Protein AF-A0A7G7VN01-F1 (afdb_monomer_lite)

pLDDT: mean 87.34, std 19.41, range [35.03, 98.75]

Organism: NCBI:txid2754044

Secondary structure (DSSP, 8-state):
---------PPP---S---HHHHHHHHHHHHHHHHHHHHHHHHHHHHHHHHHHHHHT-SSHHHHHHHIIIIIS---HHHHHHHTTS-HHHHHHHHHHHHHH-----

InterPro domains:
  IPR000943 RNA polymerase sigma-70 [PS00716] (76-102)
  IPR010861 Protein of unknown function DUF1492 [PF07374] (21-97)
  IPR013324 RNA polymerase sigma factor, region 3/4-like [SSF88659] (62-100)

Structure (mmCIF, N/CA/C/O backbone):
data_AF-A0A7G7VN01-F1
#
_entry.id   AF-A0A7G7VN01-F1
#
loop_
_atom_site.group_PDB
_atom_site.id
_atom_site.type_symbol
_atom_site.label_atom_id
_atom_site.label_alt_id
_atom_site.label_comp_id
_atom_site.label_asym_id
_atom_site.label_entity_id
_atom_site.label_seq_id
_atom_site.pdbx_PDB_ins_code
_atom_site.Cartn_x
_atom_site.Cartn_y
_atom_site.Cartn_z
_atom_site.occupancy
_atom_site.B_iso_or_equiv
_atom_site.auth_seq_id
_atom_site.auth_comp_id
_atom_site.auth_asym_id
_atom_site.auth_atom_id
_atom_site.pdbx_PDB_model_num
ATOM 1 N N . MET A 1 1 ? -13.166 40.332 22.646 1.00 35.44 1 MET A N 1
ATOM 2 C CA . MET A 1 1 ? -12.095 40.316 23.665 1.00 35.44 1 MET A CA 1
ATOM 3 C C . MET A 1 1 ? -12.351 39.161 24.614 1.00 35.44 1 MET A C 1
ATOM 5 O O . MET A 1 1 ? -13.506 38.879 24.894 1.00 35.44 1 MET A O 1
ATOM 9 N N . ALA A 1 2 ? -11.295 38.447 24.999 1.00 52.56 2 ALA A N 1
ATOM 10 C CA . ALA A 1 2 ? -11.352 37.224 25.793 1.00 52.56 2 ALA A CA 1
ATOM 11 C C . ALA A 1 2 ? -11.865 37.459 27.223 1.00 52.56 2 ALA A C 1
ATOM 13 O O . ALA A 1 2 ? -11.603 38.503 27.817 1.00 52.56 2 ALA A O 1
ATOM 14 N N . THR A 1 3 ? -12.481 36.440 27.823 1.00 41.66 3 THR A N 1
ATOM 15 C CA . THR A 1 3 ? -12.575 36.333 29.283 1.00 41.66 3 THR A CA 1
ATOM 16 C C . THR A 1 3 ? -12.272 34.893 29.686 1.00 41.66 3 THR A C 1
ATOM 18 O O . THR A 1 3 ? -13.047 33.977 29.433 1.00 41.66 3 THR A O 1
ATOM 21 N N . LYS A 1 4 ? -11.075 34.703 30.250 1.00 49.03 4 LYS A N 1
ATOM 22 C CA . LYS A 1 4 ? -10.634 33.486 30.940 1.00 49.03 4 LYS A CA 1
ATOM 23 C C . LYS A 1 4 ? -11.380 33.380 32.270 1.00 49.03 4 LYS A C 1
ATOM 25 O O . LYS A 1 4 ? -11.582 34.401 32.923 1.00 49.03 4 LYS A O 1
ATOM 30 N N . THR A 1 5 ? -11.647 32.175 32.759 1.00 35.03 5 THR A N 1
ATOM 31 C CA . THR A 1 5 ? -11.748 31.962 34.211 1.00 35.03 5 THR A CA 1
ATOM 32 C C . THR A 1 5 ? -11.158 30.606 34.567 1.00 35.03 5 THR A C 1
ATOM 34 O O . THR A 1 5 ? -11.738 29.558 34.313 1.00 35.03 5 THR A O 1
ATOM 37 N N . THR A 1 6 ? -9.952 30.665 35.123 1.00 55.78 6 THR A N 1
ATOM 38 C CA . THR A 1 6 ? -9.287 29.600 35.867 1.00 55.78 6 THR A CA 1
ATOM 39 C C . THR A 1 6 ? -10.100 29.315 37.127 1.00 55.78 6 THR A C 1
ATOM 41 O O . THR A 1 6 ? -10.302 30.230 37.922 1.00 55.78 6 THR A O 1
ATOM 44 N N . THR A 1 7 ? -10.538 28.077 37.347 1.00 47.75 7 THR A N 1
ATOM 45 C CA . THR A 1 7 ? -11.028 27.652 38.666 1.00 47.75 7 THR A CA 1
ATOM 46 C C . THR A 1 7 ? -10.067 26.647 39.269 1.00 47.75 7 THR A C 1
ATOM 48 O O . THR A 1 7 ? -9.694 25.648 38.659 1.00 47.75 7 THR A O 1
ATOM 51 N N . VAL A 1 8 ? -9.634 27.026 40.461 1.00 42.44 8 VAL A N 1
ATOM 52 C CA . VAL A 1 8 ? -8.547 26.495 41.264 1.00 42.44 8 VAL A CA 1
ATOM 53 C C . VAL A 1 8 ? -8.903 25.102 41.781 1.00 42.44 8 VAL A C 1
ATOM 55 O O . VAL A 1 8 ? -10.037 24.848 42.182 1.00 42.44 8 VAL A O 1
ATOM 58 N N . LEU A 1 9 ? -7.908 24.216 41.764 1.00 46.50 9 LEU A N 1
ATOM 59 C CA . LEU A 1 9 ? -7.875 22.928 42.450 1.00 46.50 9 LEU A CA 1
ATOM 60 C C . LEU A 1 9 ? -8.210 23.142 43.940 1.00 46.50 9 LEU A C 1
ATOM 62 O O . LEU A 1 9 ? -7.375 23.640 44.690 1.00 46.50 9 LEU A O 1
ATOM 66 N N . SER A 1 10 ? -9.446 22.842 44.346 1.00 44.59 10 SER A N 1
ATOM 67 C CA . SER A 1 10 ? -9.887 22.965 45.740 1.00 44.59 10 SER A CA 1
ATOM 68 C C . SER A 1 10 ? -9.590 21.673 46.496 1.00 44.59 10 SER A C 1
ATOM 70 O O . SER A 1 10 ? -10.121 20.613 46.164 1.00 44.59 10 SER A O 1
ATOM 72 N N . ASP A 1 11 ? -8.750 21.807 47.516 1.00 49.69 11 ASP A N 1
ATOM 73 C CA . ASP A 1 11 ? -8.461 20.828 48.564 1.00 49.69 11 ASP A CA 1
ATOM 74 C C . ASP A 1 11 ? -9.737 20.567 49.411 1.00 49.69 11 ASP A C 1
ATOM 76 O O . ASP A 1 11 ? -10.503 21.494 49.683 1.00 49.69 11 ASP A O 1
ATOM 80 N N . MET A 1 12 ? -10.018 19.297 49.730 1.00 53.69 12 MET A N 1
ATOM 81 C CA . MET A 1 12 ? -11.263 18.731 50.326 1.00 53.69 12 MET A CA 1
ATOM 82 C C . MET A 1 12 ? -11.534 19.184 51.795 1.00 53.69 12 MET A C 1
ATOM 84 O O . MET A 1 12 ? -10.590 19.709 52.379 1.00 53.69 12 MET A O 1
ATOM 88 N N . PRO A 1 13 ? -12.717 18.971 52.470 1.00 58.22 13 PRO A N 1
ATOM 89 C CA . PRO A 1 13 ? -13.686 17.855 52.336 1.00 58.22 13 PRO A CA 1
ATOM 90 C C . PRO A 1 13 ? -15.205 18.176 52.508 1.00 58.22 13 PRO A C 1
ATOM 92 O O . PRO A 1 13 ? -15.623 18.929 53.382 1.00 58.22 13 PRO A O 1
ATOM 95 N N . GLY A 1 14 ? -16.080 17.513 51.738 1.00 38.50 14 GLY A N 1
ATOM 96 C CA . GLY A 1 14 ? -17.540 17.602 51.925 1.00 38.50 14 GLY A CA 1
ATOM 97 C C . GLY A 1 14 ? -18.336 16.747 50.932 1.00 38.50 14 GLY A C 1
ATOM 98 O O . GLY A 1 14 ? -18.201 16.900 49.724 1.00 38.50 14 GLY A O 1
ATOM 99 N N . SER A 1 15 ? -19.124 15.807 51.452 1.00 55.19 15 SER A N 1
ATOM 100 C CA . SER A 1 15 ? -19.855 14.755 50.727 1.00 55.19 15 SER A CA 1
ATOM 101 C C . SER A 1 15 ? -21.154 15.235 50.046 1.00 55.19 15 SER A C 1
ATOM 103 O O . SER A 1 15 ? -21.747 16.223 50.463 1.00 55.19 15 SER A O 1
ATOM 105 N N . ALA A 1 16 ? -21.613 14.421 49.079 1.00 48.81 16 ALA A N 1
ATOM 106 C CA . ALA A 1 16 ? -22.952 14.338 48.471 1.00 48.81 16 ALA A CA 1
ATOM 107 C C . ALA A 1 16 ? -23.289 15.301 47.316 1.00 48.81 16 ALA A 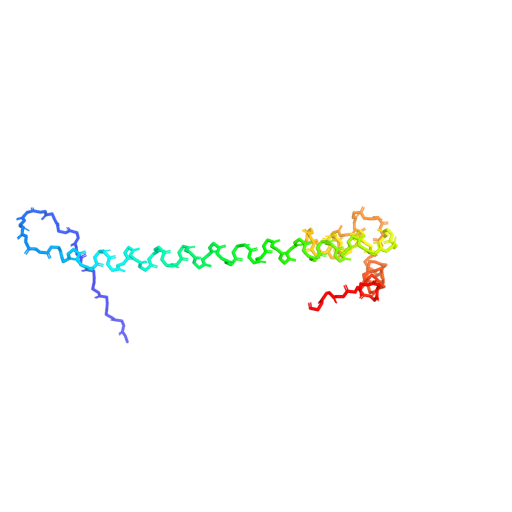C 1
ATOM 109 O O . ALA A 1 16 ? -24.083 16.218 47.454 1.00 48.81 16 ALA A O 1
ATOM 110 N N . THR A 1 17 ? -22.721 15.038 46.137 1.00 49.56 17 THR A N 1
ATOM 111 C CA . THR A 1 17 ? -23.424 14.387 45.004 1.00 49.56 17 THR A CA 1
ATOM 112 C C . THR A 1 17 ? -22.525 14.490 43.768 1.00 49.56 17 THR A C 1
ATOM 114 O O . THR A 1 17 ? -22.737 15.320 42.884 1.00 49.56 17 THR A O 1
ATOM 117 N N . LYS A 1 18 ? -21.486 13.646 43.674 1.00 55.72 18 LYS A N 1
ATOM 118 C CA . LYS A 1 18 ? -20.917 13.331 42.355 1.00 55.72 18 LYS A CA 1
ATOM 119 C C . LYS A 1 18 ? -22.027 12.602 41.624 1.00 55.72 18 LYS A C 1
ATOM 121 O O . LYS A 1 18 ? -22.289 11.467 41.984 1.00 55.72 18 LYS A O 1
ATOM 126 N N . ASN A 1 19 ? -22.729 13.278 40.718 1.00 57.38 19 ASN A N 1
ATOM 127 C CA . ASN A 1 19 ? -23.863 12.715 39.996 1.00 57.38 19 ASN A CA 1
ATOM 128 C C . ASN A 1 19 ? -23.356 11.485 39.213 1.00 57.38 19 ASN A C 1
ATOM 130 O O . ASN A 1 19 ? -22.721 11.674 38.171 1.00 57.38 19 ASN A O 1
ATOM 134 N N . PRO A 1 20 ? -23.520 10.253 39.739 1.00 61.22 20 PRO A N 1
ATOM 135 C CA . PRO A 1 20 ? -22.822 9.076 39.221 1.00 61.22 20 PRO A CA 1
ATOM 136 C C . PRO A 1 20 ? -23.285 8.777 37.795 1.00 61.22 20 PRO A C 1
ATOM 138 O O . PRO A 1 20 ? -22.494 8.321 36.978 1.00 61.22 20 PRO A O 1
ATOM 141 N N . HIS A 1 21 ? -24.520 9.182 37.492 1.00 66.12 21 HIS A N 1
ATOM 142 C CA . HIS A 1 21 ? -25.130 9.173 36.174 1.00 66.12 21 HIS A CA 1
ATOM 143 C C . HIS A 1 21 ? -24.284 9.901 35.124 1.00 66.12 21 HIS A C 1
ATOM 145 O O . HIS A 1 21 ? -24.067 9.374 34.049 1.00 66.12 21 HIS A O 1
ATOM 151 N N . LYS A 1 22 ? -23.684 11.058 35.440 1.00 74.38 22 LYS A N 1
ATOM 152 C CA . LYS A 1 22 ? -22.853 11.774 34.455 1.00 74.38 22 LYS A CA 1
ATOM 153 C C . LYS A 1 22 ? -21.558 11.035 34.129 1.00 74.38 22 LYS A C 1
ATOM 155 O O . LYS A 1 22 ? -21.107 11.085 32.992 1.00 74.38 22 LYS A O 1
ATOM 160 N N . LEU A 1 23 ? -20.945 10.389 35.123 1.00 85.88 23 LEU A N 1
ATOM 161 C CA . LEU A 1 23 ? -19.748 9.584 34.886 1.00 85.88 23 LEU A CA 1
ATOM 162 C C . LEU A 1 23 ? -20.112 8.313 34.115 1.00 85.88 23 LEU A C 1
ATOM 164 O O . LEU A 1 23 ? -19.414 7.984 33.164 1.00 85.88 23 LEU A O 1
ATOM 168 N N . SER A 1 24 ? -21.215 7.645 34.470 1.00 83.50 24 SER A N 1
ATOM 169 C CA . SER A 1 24 ? -21.686 6.474 33.728 1.00 83.50 24 SER A CA 1
ATOM 170 C C . SER A 1 24 ? -22.056 6.815 32.286 1.00 83.50 24 SER A C 1
ATOM 172 O O . SER A 1 24 ? -21.667 6.079 31.394 1.00 83.50 24 SER A O 1
ATOM 174 N N . ASP A 1 25 ? -22.716 7.948 32.033 1.00 86.12 25 ASP A N 1
ATOM 175 C CA . ASP A 1 25 ? -23.094 8.377 30.680 1.00 86.12 25 ASP A CA 1
ATOM 176 C C . ASP A 1 25 ? -21.864 8.653 29.805 1.00 86.12 25 ASP A C 1
ATOM 178 O O . ASP A 1 25 ? -21.858 8.361 28.612 1.00 86.12 25 ASP A O 1
ATOM 182 N N . VAL A 1 26 ? -20.806 9.226 30.390 1.00 90.69 26 VAL A N 1
ATOM 183 C CA . VAL A 1 26 ? -19.531 9.432 29.687 1.00 90.69 26 VAL A CA 1
ATOM 184 C C . VAL A 1 26 ? -18.849 8.096 29.410 1.00 90.69 26 VAL A C 1
ATOM 186 O O . V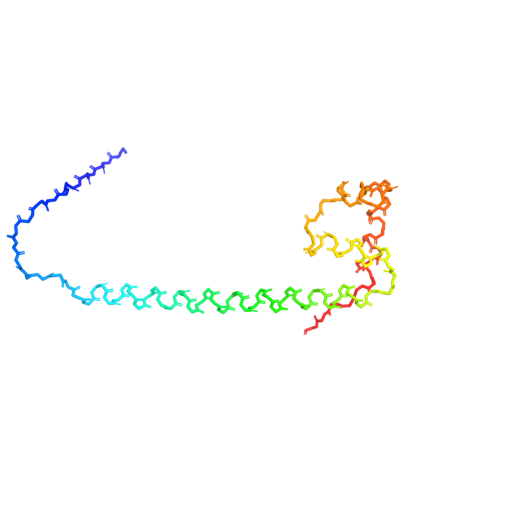AL A 1 26 ? -18.367 7.895 28.303 1.00 90.69 26 VAL A O 1
ATOM 189 N N . VAL A 1 27 ? -18.836 7.179 30.380 1.00 91.69 27 VAL A N 1
ATOM 190 C CA . VAL A 1 27 ? -18.264 5.836 30.197 1.00 91.69 27 VAL A CA 1
ATOM 191 C C . VAL A 1 27 ? -19.000 5.068 29.098 1.00 91.69 27 VAL A C 1
ATOM 193 O O . VAL A 1 27 ? -18.342 4.484 28.248 1.00 91.69 27 VAL A O 1
ATOM 196 N N . VAL A 1 28 ? -20.334 5.122 29.051 1.00 93.31 28 VAL A N 1
ATOM 197 C CA . VAL A 1 28 ? -21.127 4.483 27.984 1.00 93.31 28 VAL A CA 1
ATOM 198 C C . VAL A 1 28 ? -20.738 5.030 26.610 1.00 93.31 28 VAL A C 1
ATOM 200 O O . VAL A 1 28 ? -20.452 4.250 25.711 1.00 93.31 28 VAL A O 1
ATOM 203 N N . LYS A 1 29 ? -20.627 6.356 26.462 1.00 93.75 29 LYS A N 1
ATOM 204 C CA . LYS A 1 29 ? -2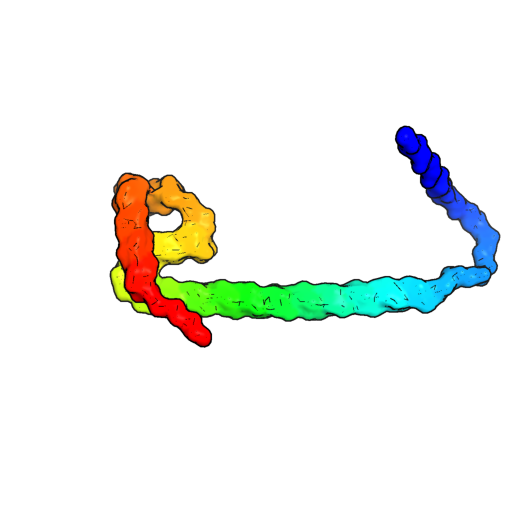0.187 6.969 25.197 1.00 93.75 29 LYS A CA 1
ATOM 205 C C . LYS A 1 29 ? -18.778 6.555 24.790 1.00 93.75 29 LYS A C 1
ATOM 207 O O . LYS A 1 29 ? -18.522 6.405 23.604 1.00 93.75 29 LYS A O 1
ATOM 212 N N . LEU A 1 30 ? -17.863 6.406 25.749 1.00 94.69 30 LEU A N 1
ATOM 213 C CA . LEU A 1 30 ? -16.506 5.944 25.457 1.00 94.69 30 LEU A CA 1
ATOM 214 C C . LEU A 1 30 ? -16.519 4.514 24.915 1.00 94.69 30 LEU A C 1
ATOM 216 O O . LEU A 1 30 ? -15.867 4.262 23.912 1.00 94.69 30 LEU A O 1
ATOM 220 N N . VAL A 1 31 ? -17.310 3.620 25.515 1.00 96.00 31 VAL A N 1
ATOM 221 C CA . VAL A 1 31 ? -17.458 2.237 25.032 1.00 96.00 31 VAL A CA 1
ATOM 222 C C . VAL A 1 31 ? -18.063 2.206 23.624 1.00 96.00 31 VAL A C 1
ATOM 224 O O . VAL A 1 31 ? -17.542 1.522 22.751 1.00 96.00 31 VAL A O 1
ATOM 227 N N . GLU A 1 32 ? -19.106 2.997 23.358 1.00 96.06 32 GLU A N 1
ATOM 228 C CA . GLU A 1 32 ? -19.695 3.108 22.012 1.00 96.06 32 GLU A CA 1
ATOM 229 C C . GLU A 1 32 ? -18.677 3.612 20.970 1.00 96.06 32 GLU A C 1
ATOM 231 O O . GLU A 1 32 ? -18.653 3.132 19.835 1.00 96.06 32 GLU A O 1
ATOM 236 N N . GLN A 1 33 ? -17.824 4.572 21.352 1.00 97.31 33 GLN A N 1
ATOM 237 C CA . GLN A 1 33 ? -16.753 5.085 20.493 1.00 97.31 33 GLN A CA 1
ATOM 238 C C . GLN A 1 33 ? -15.650 4.050 20.257 1.00 97.31 33 GLN A C 1
ATOM 240 O O . GLN A 1 33 ? -15.151 3.955 19.138 1.00 97.31 33 GLN A O 1
ATOM 245 N N . GLU A 1 34 ? -15.273 3.276 21.275 1.00 97.50 34 GLU A N 1
ATOM 246 C CA . GLU A 1 34 ? -14.322 2.168 21.133 1.00 97.50 34 GLU A CA 1
ATOM 247 C C . GLU A 1 34 ? -14.855 1.123 20.143 1.00 97.50 34 GLU A C 1
ATOM 249 O O . GLU A 1 34 ? -14.161 0.781 19.189 1.00 97.50 34 GLU A O 1
ATOM 254 N N . GLU A 1 35 ? -16.122 0.718 20.271 1.00 97.75 35 GLU A N 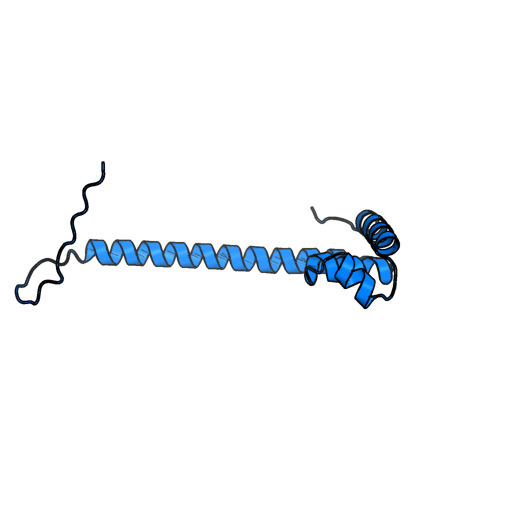1
ATOM 255 C CA . GLU A 1 35 ? -16.759 -0.213 19.330 1.00 97.75 35 GLU A CA 1
ATOM 256 C C . GLU A 1 35 ? -16.828 0.340 17.895 1.00 97.75 35 GLU A C 1
ATOM 258 O O . GLU A 1 35 ? -16.794 -0.417 16.923 1.00 97.75 35 GLU A O 1
ATOM 263 N N . GLU A 1 36 ? -16.975 1.657 17.727 1.00 97.94 36 GLU A N 1
ATOM 264 C CA . GLU A 1 36 ? -16.922 2.303 16.412 1.00 97.94 36 GLU A CA 1
ATOM 265 C C . GLU A 1 36 ? -15.519 2.282 15.811 1.00 97.94 36 GLU A C 1
ATOM 267 O O . GLU A 1 36 ? -15.371 1.962 14.628 1.00 97.94 36 GLU A O 1
ATOM 272 N N . ILE A 1 37 ? -14.503 2.571 16.623 1.00 97.88 37 ILE A N 1
ATOM 273 C CA . ILE A 1 37 ? -13.100 2.508 16.216 1.00 97.88 37 ILE A CA 1
ATOM 274 C C . ILE A 1 37 ? -12.737 1.082 15.799 1.00 97.88 37 ILE A C 1
ATOM 276 O O . ILE A 1 37 ? -12.155 0.906 14.731 1.00 97.88 37 ILE A O 1
ATOM 280 N N . ASP A 1 38 ? -13.123 0.075 16.581 1.00 98.19 38 ASP A N 1
ATOM 281 C CA . ASP A 1 38 ? -12.831 -1.328 16.278 1.00 98.19 38 ASP A CA 1
ATOM 282 C C . ASP A 1 38 ? -13.457 -1.756 14.946 1.00 98.19 38 ASP A C 1
ATOM 284 O O . ASP A 1 38 ? -12.780 -2.319 14.083 1.00 98.19 38 ASP A O 1
ATOM 288 N N . ARG A 1 39 ? -14.724 -1.389 14.710 1.00 98.44 39 ARG A N 1
ATOM 289 C CA . ARG A 1 39 ? -15.400 -1.650 13.428 1.00 98.44 39 ARG A CA 1
ATOM 290 C C . ARG A 1 39 ? -14.691 -0.993 12.245 1.00 98.44 39 ARG A C 1
ATOM 292 O O . ARG A 1 39 ? -14.639 -1.577 11.161 1.00 98.44 39 ARG A O 1
ATOM 299 N N . GLU A 1 40 ? -14.167 0.216 12.422 1.00 98.44 40 GLU A N 1
ATOM 300 C CA . GLU A 1 40 ? -13.435 0.901 11.357 1.00 98.44 40 GLU A CA 1
ATOM 301 C C . GLU A 1 40 ? -12.047 0.290 11.134 1.00 98.44 40 GLU A C 1
ATOM 303 O O . GLU A 1 40 ? -11.625 0.138 9.988 1.00 98.44 40 GLU A O 1
ATOM 308 N N . ILE A 1 41 ? -11.360 -0.142 12.195 1.00 98.44 41 ILE A N 1
ATOM 309 C CA . ILE A 1 41 ? -10.106 -0.896 12.080 1.00 98.44 41 ILE A CA 1
ATOM 310 C C . ILE A 1 41 ? -10.340 -2.170 11.266 1.00 98.44 41 ILE A C 1
ATOM 312 O O . ILE A 1 41 ? -9.622 -2.403 10.291 1.00 98.44 41 ILE A O 1
ATOM 316 N N . ASP A 1 42 ? -11.365 -2.952 11.603 1.00 98.44 42 ASP A N 1
ATOM 317 C CA . ASP A 1 42 ? -11.699 -4.185 10.886 1.00 98.44 42 ASP A CA 1
ATOM 318 C C . ASP A 1 42 ? -11.979 -3.922 9.402 1.00 98.44 42 ASP A C 1
ATOM 320 O O . ASP A 1 42 ? -11.496 -4.647 8.520 1.00 98.44 42 ASP A O 1
ATOM 324 N N . ARG A 1 43 ? -12.706 -2.840 9.100 1.00 98.25 43 ARG A N 1
ATOM 325 C CA . ARG A 1 43 ? -12.977 -2.407 7.727 1.00 98.25 43 ARG A CA 1
ATOM 326 C C . ARG A 1 43 ? -11.696 -2.052 6.978 1.00 98.25 43 ARG A C 1
ATOM 328 O O . ARG A 1 43 ? -11.509 -2.502 5.849 1.00 98.25 43 ARG A O 1
ATOM 335 N N . LEU A 1 44 ? -10.818 -1.257 7.586 1.00 97.81 44 LEU A N 1
ATOM 336 C CA . LEU A 1 44 ? -9.568 -0.814 6.969 1.00 97.81 44 LEU A CA 1
ATOM 337 C C . LEU A 1 44 ? -8.599 -1.977 6.751 1.00 97.81 44 LEU A C 1
ATOM 339 O O . LEU A 1 44 ? -7.953 -2.049 5.705 1.00 97.81 44 LEU A O 1
ATOM 343 N N . VAL A 1 45 ? -8.515 -2.910 7.701 1.00 98.19 45 VAL A N 1
ATOM 344 C CA . VAL A 1 45 ? -7.712 -4.132 7.567 1.00 98.19 45 VAL A CA 1
ATOM 345 C C . VAL A 1 45 ? -8.239 -4.993 6.420 1.00 98.19 45 VAL A C 1
ATOM 347 O O . VAL A 1 45 ? -7.449 -5.439 5.584 1.00 98.19 45 VAL A O 1
ATOM 350 N N . SER A 1 46 ? -9.559 -5.169 6.336 1.00 97.94 46 SER A N 1
ATOM 351 C CA . SER A 1 46 ? -10.206 -5.926 5.258 1.00 97.94 46 SER A CA 1
ATOM 352 C C . SER A 1 46 ? -9.960 -5.283 3.893 1.00 97.94 46 SER A C 1
ATOM 354 O O . SER A 1 46 ? -9.498 -5.952 2.970 1.00 97.94 46 SER A O 1
ATOM 356 N N . LEU A 1 47 ? -10.160 -3.966 3.785 1.00 97.25 47 LEU A N 1
ATOM 357 C CA . LEU A 1 47 ? -9.909 -3.212 2.558 1.00 97.25 47 LEU A CA 1
ATOM 358 C C . LEU A 1 47 ? -8.435 -3.287 2.141 1.00 97.25 47 LEU A C 1
ATOM 360 O O . LEU A 1 47 ? -8.121 -3.469 0.967 1.00 97.25 47 LEU A O 1
ATOM 364 N N . ARG A 1 48 ? -7.503 -3.191 3.095 1.00 96.88 48 ARG A N 1
ATOM 365 C CA . ARG A 1 48 ? -6.072 -3.332 2.806 1.00 96.88 48 ARG A CA 1
ATOM 366 C C . ARG A 1 48 ? -5.744 -4.722 2.256 1.00 96.88 48 ARG A C 1
ATOM 368 O O . ARG A 1 48 ? -4.938 -4.825 1.333 1.00 96.88 48 ARG A O 1
ATOM 375 N N . ALA A 1 49 ? -6.342 -5.775 2.812 1.00 97.38 49 ALA A N 1
ATOM 376 C CA . ALA A 1 49 ? -6.156 -7.141 2.328 1.00 97.38 49 ALA A CA 1
ATOM 377 C C . ALA A 1 49 ? -6.727 -7.331 0.914 1.00 97.38 49 ALA A C 1
ATOM 379 O O . ALA A 1 49 ? -6.084 -7.961 0.076 1.00 97.38 49 ALA A O 1
ATOM 380 N N . GLU A 1 50 ? -7.885 -6.738 0.629 1.00 97.94 50 GLU A N 1
ATOM 381 C CA . GLU A 1 50 ? -8.499 -6.752 -0.700 1.00 97.94 50 GLU A CA 1
ATOM 382 C C . GLU A 1 50 ? -7.613 -6.057 -1.742 1.00 97.94 50 GLU A C 1
ATOM 384 O O . GLU A 1 50 ? -7.281 -6.658 -2.764 1.00 97.94 50 GLU A O 1
ATOM 389 N N . ILE A 1 51 ? -7.139 -4.837 -1.453 1.00 97.62 51 ILE A N 1
ATOM 390 C CA . ILE A 1 51 ? -6.218 -4.106 -2.337 1.00 97.62 51 ILE A CA 1
ATOM 391 C C . ILE A 1 51 ? -4.952 -4.931 -2.589 1.00 97.62 51 ILE A C 1
ATOM 393 O O . ILE A 1 51 ? -4.482 -5.013 -3.725 1.00 97.62 51 ILE A O 1
ATOM 397 N N . TYR A 1 52 ? -4.400 -5.564 -1.550 1.00 97.94 52 TYR A N 1
ATOM 398 C CA . TYR A 1 52 ? -3.243 -6.440 -1.711 1.00 97.94 52 TYR A CA 1
ATOM 399 C C . TYR A 1 52 ? -3.549 -7.608 -2.655 1.00 97.94 52 TYR A C 1
ATOM 401 O O . TYR A 1 52 ? -2.760 -7.874 -3.558 1.00 97.94 52 TYR A O 1
ATOM 409 N N . GLY A 1 53 ? -4.708 -8.257 -2.508 1.00 97.94 53 GLY A N 1
ATOM 410 C CA . GLY A 1 53 ? -5.155 -9.327 -3.402 1.00 97.94 53 GLY A CA 1
ATOM 411 C C . GLY A 1 53 ? -5.249 -8.886 -4.866 1.00 97.94 53 GLY A C 1
ATOM 412 O O . GLY A 1 53 ? -4.743 -9.583 -5.745 1.00 97.94 53 GLY A O 1
ATOM 413 N N . VAL A 1 54 ? -5.811 -7.701 -5.124 1.00 98.38 54 VAL A N 1
ATOM 414 C CA . VAL A 1 54 ? -5.890 -7.108 -6.472 1.00 98.38 54 VAL A CA 1
ATOM 415 C C . VAL A 1 54 ? -4.500 -6.882 -7.064 1.00 98.38 54 VAL A C 1
ATOM 417 O O . VAL A 1 54 ? -4.252 -7.243 -8.211 1.00 98.38 54 VAL A O 1
ATOM 420 N N . ILE A 1 55 ? -3.573 -6.323 -6.279 1.00 98.38 55 ILE A N 1
ATOM 421 C CA . ILE A 1 55 ? -2.189 -6.101 -6.718 1.00 98.38 55 ILE A CA 1
ATOM 422 C C . ILE A 1 55 ? -1.494 -7.435 -7.013 1.00 98.38 55 ILE A C 1
ATOM 424 O O . ILE A 1 55 ? -0.795 -7.551 -8.018 1.00 98.38 55 ILE A O 1
ATOM 428 N N . GLN A 1 56 ? -1.694 -8.460 -6.178 1.00 97.94 56 GLN A N 1
ATOM 429 C CA . GLN A 1 56 ? -1.065 -9.768 -6.377 1.00 97.94 56 GLN A CA 1
ATOM 430 C C . GLN A 1 56 ? -1.527 -10.478 -7.656 1.00 97.94 56 GLN A C 1
ATOM 432 O O . GLN A 1 56 ? -0.744 -11.238 -8.232 1.00 97.94 56 GLN A O 1
ATOM 437 N N . ALA A 1 57 ? -2.749 -10.199 -8.119 1.00 97.81 57 ALA A N 1
ATOM 438 C CA . ALA A 1 57 ? -3.310 -10.752 -9.349 1.00 97.81 57 ALA A CA 1
ATOM 439 C C . ALA A 1 57 ? -2.709 -10.164 -10.642 1.00 97.81 57 ALA A C 1
ATOM 441 O O . ALA A 1 57 ? -2.935 -10.723 -11.713 1.00 97.81 57 ALA A O 1
ATOM 442 N N . VAL A 1 58 ? -1.937 -9.072 -10.568 1.00 98.31 58 VAL A N 1
ATOM 443 C CA . VAL A 1 58 ? -1.221 -8.520 -11.729 1.00 98.31 58 VAL A CA 1
ATOM 444 C C . VAL A 1 58 ? -0.118 -9.489 -12.170 1.00 98.31 58 VAL A C 1
ATOM 446 O O . VAL A 1 58 ? 0.724 -9.896 -11.364 1.00 98.31 58 VAL A O 1
ATOM 449 N N . GLU A 1 59 ? -0.133 -9.864 -13.453 1.00 97.88 59 GLU A N 1
ATOM 450 C CA . GLU A 1 59 ? 0.770 -10.876 -14.020 1.00 97.88 59 GLU A CA 1
ATOM 451 C C . GLU A 1 59 ? 2.217 -10.380 -14.156 1.00 97.88 59 GLU A C 1
ATOM 453 O O . GLU A 1 59 ? 3.154 -11.102 -13.804 1.00 97.88 59 GLU A O 1
ATOM 458 N N . ASP A 1 60 ? 2.410 -9.153 -14.653 1.00 98.50 60 ASP A N 1
ATOM 459 C CA . ASP A 1 60 ? 3.740 -8.574 -14.834 1.00 98.50 60 ASP A CA 1
ATOM 460 C C . ASP A 1 60 ? 4.376 -8.244 -13.475 1.00 98.50 60 ASP A C 1
ATOM 462 O O . ASP A 1 60 ? 3.810 -7.541 -12.631 1.00 98.50 60 ASP A O 1
ATOM 466 N N . MET A 1 61 ? 5.576 -8.784 -13.252 1.00 98.38 61 MET A N 1
ATOM 467 C CA . MET A 1 61 ? 6.256 -8.683 -11.963 1.00 98.38 61 MET A CA 1
ATOM 468 C C . MET A 1 61 ? 6.678 -7.255 -11.622 1.00 98.38 61 MET A C 1
ATOM 470 O O . MET A 1 61 ? 6.602 -6.883 -10.449 1.00 98.38 61 MET A O 1
ATOM 474 N N . ASP A 1 62 ? 7.108 -6.467 -12.609 1.00 98.25 62 ASP A N 1
ATOM 475 C CA . ASP A 1 62 ? 7.554 -5.091 -12.386 1.00 98.25 62 ASP A CA 1
ATOM 476 C C . ASP A 1 62 ? 6.353 -4.188 -12.097 1.00 98.25 62 ASP A C 1
ATOM 478 O O . ASP A 1 62 ? 6.402 -3.362 -11.184 1.00 98.25 62 ASP A O 1
ATOM 482 N N . GLU A 1 63 ? 5.249 -4.377 -12.825 1.00 98.69 63 GLU A N 1
ATOM 483 C CA . GLU A 1 63 ? 3.978 -3.690 -12.582 1.00 98.69 63 GLU A CA 1
ATOM 484 C C . GLU A 1 63 ? 3.459 -3.977 -11.175 1.00 98.69 63 GLU A C 1
ATOM 486 O O . GLU A 1 63 ? 3.214 -3.042 -10.406 1.00 98.69 63 GLU A O 1
ATOM 491 N N . ARG A 1 64 ? 3.381 -5.256 -10.792 1.00 98.75 64 ARG A N 1
ATOM 492 C CA . ARG A 1 64 ? 2.977 -5.663 -9.442 1.00 98.75 64 ARG A CA 1
ATOM 493 C C . ARG A 1 64 ? 3.882 -5.063 -8.369 1.00 98.75 64 ARG A C 1
ATOM 495 O O . ARG A 1 64 ? 3.380 -4.505 -7.396 1.00 98.75 64 ARG A O 1
ATOM 502 N N . LEU A 1 65 ? 5.202 -5.145 -8.543 1.00 98.56 65 LEU A N 1
ATOM 503 C CA . LEU A 1 65 ? 6.177 -4.631 -7.581 1.00 98.56 65 LEU A CA 1
ATOM 504 C C . LEU A 1 65 ? 6.039 -3.112 -7.395 1.00 98.56 65 LEU A C 1
ATOM 506 O O . LEU A 1 65 ? 6.034 -2.625 -6.262 1.00 98.56 65 LEU A O 1
ATOM 510 N N . VAL A 1 66 ? 5.879 -2.355 -8.486 1.00 98.75 66 VAL A N 1
ATOM 511 C CA . VAL A 1 66 ? 5.658 -0.902 -8.427 1.00 98.75 66 VAL A CA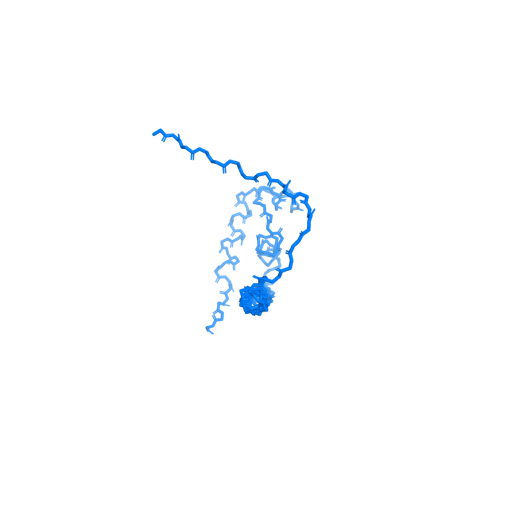 1
ATOM 512 C C . VAL A 1 66 ? 4.353 -0.566 -7.706 1.00 98.75 66 VAL A C 1
ATOM 514 O O . VAL A 1 66 ? 4.348 0.329 -6.857 1.00 98.75 66 VAL A O 1
ATOM 517 N N . LEU A 1 67 ? 3.260 -1.278 -7.997 1.00 98.69 67 LEU A N 1
ATOM 518 C CA . LEU A 1 67 ? 1.981 -1.078 -7.311 1.00 98.69 67 LEU A CA 1
ATOM 519 C C . LEU A 1 67 ? 2.076 -1.427 -5.820 1.00 98.69 67 LEU A C 1
ATOM 521 O O . LEU A 1 67 ? 1.597 -0.661 -4.984 1.00 98.69 67 LEU A O 1
ATOM 525 N N . GLU A 1 68 ? 2.740 -2.526 -5.464 1.00 98.56 68 GLU A N 1
ATOM 526 C CA . GLU A 1 68 ? 2.942 -2.932 -4.072 1.00 98.56 68 GLU A CA 1
ATOM 527 C C . GLU A 1 68 ? 3.734 -1.873 -3.298 1.00 98.56 68 GLU A C 1
ATOM 529 O O . GLU A 1 68 ? 3.284 -1.387 -2.260 1.00 98.56 68 GLU A O 1
ATOM 534 N N . MET A 1 69 ? 4.869 -1.417 -3.831 1.00 98.69 69 MET A N 1
ATOM 535 C CA . MET A 1 69 ? 5.649 -0.359 -3.187 1.00 98.69 69 MET A CA 1
ATOM 536 C C . MET A 1 69 ? 4.870 0.952 -3.072 1.00 98.69 69 MET A C 1
ATOM 538 O O . MET A 1 69 ? 4.996 1.648 -2.063 1.00 98.69 69 MET A O 1
ATOM 542 N N . ARG A 1 70 ? 4.055 1.294 -4.078 1.00 98.50 70 ARG A N 1
ATOM 543 C CA . ARG A 1 70 ? 3.299 2.547 -4.083 1.00 98.50 70 ARG A CA 1
ATOM 544 C C . ARG A 1 70 ? 2.123 2.535 -3.110 1.00 98.50 70 ARG A C 1
ATOM 546 O O . ARG A 1 70 ? 1.926 3.523 -2.407 1.00 98.50 70 ARG A O 1
ATOM 553 N N . TYR A 1 71 ? 1.342 1.459 -3.081 1.00 97.81 71 TYR A N 1
ATOM 554 C CA . TYR A 1 71 ? 0.075 1.413 -2.345 1.00 97.81 71 TYR A CA 1
ATOM 555 C C . TYR A 1 71 ? 0.171 0.667 -1.015 1.00 97.81 71 TYR A C 1
ATOM 557 O O . TYR A 1 71 ? -0.512 1.044 -0.070 1.00 97.81 71 TYR A O 1
ATOM 565 N N . MET A 1 72 ? 1.028 -0.352 -0.907 1.00 97.81 72 MET A N 1
ATOM 566 C CA . MET A 1 72 ? 1.227 -1.101 0.343 1.00 97.81 72 MET A CA 1
ATOM 567 C C . MET A 1 72 ? 2.414 -0.575 1.150 1.00 97.81 72 MET A C 1
ATOM 569 O O . MET A 1 72 ? 2.357 -0.572 2.379 1.00 97.81 72 MET A O 1
ATOM 573 N N . GLY A 1 73 ? 3.475 -0.142 0.460 1.00 97.12 73 GLY A N 1
ATOM 574 C CA . GLY A 1 73 ? 4.685 0.428 1.062 1.00 97.12 73 GLY A CA 1
ATOM 575 C C . GLY A 1 73 ? 4.662 1.950 1.234 1.00 97.12 73 GLY A C 1
ATOM 576 O O . GLY A 1 73 ? 5.525 2.490 1.919 1.00 97.12 73 GLY A O 1
ATOM 577 N N . TYR A 1 74 ? 3.685 2.642 0.632 1.00 97.69 74 TYR A N 1
ATOM 578 C CA . TYR A 1 74 ? 3.554 4.109 0.637 1.00 97.69 74 TYR A CA 1
ATOM 579 C C . TYR A 1 74 ? 4.802 4.859 0.144 1.00 97.69 74 TYR A C 1
ATOM 581 O O . TYR A 1 74 ? 5.051 6.001 0.532 1.00 97.69 74 TYR A O 1
ATOM 589 N N . HIS A 1 75 ? 5.589 4.232 -0.730 1.00 98.62 75 HIS A N 1
ATOM 590 C CA . HIS A 1 75 ? 6.800 4.834 -1.267 1.00 98.62 75 HIS A CA 1
ATOM 591 C C . HIS A 1 75 ? 6.487 5.890 -2.329 1.00 98.62 75 HIS A C 1
ATOM 593 O O . HIS A 1 75 ? 5.596 5.746 -3.174 1.00 98.62 75 HIS A O 1
ATOM 599 N N . THR A 1 76 ? 7.283 6.953 -2.324 1.00 98.62 76 THR A N 1
ATOM 600 C CA . THR A 1 76 ? 7.295 7.947 -3.398 1.00 98.62 76 THR A CA 1
ATOM 601 C C . THR A 1 76 ? 7.859 7.345 -4.686 1.00 98.62 76 THR A C 1
ATOM 603 O O . THR A 1 76 ? 8.631 6.385 -4.666 1.00 98.62 76 THR A O 1
ATOM 606 N N . VAL A 1 77 ? 7.530 7.942 -5.837 1.00 98.44 77 VAL A N 1
ATOM 607 C CA . VAL A 1 77 ? 8.085 7.509 -7.137 1.00 98.44 77 VAL A CA 1
ATOM 608 C C . VAL A 1 77 ? 9.613 7.535 -7.119 1.00 98.44 77 VAL A C 1
ATOM 610 O O . VAL A 1 77 ? 10.248 6.606 -7.605 1.00 98.44 77 VAL A O 1
ATOM 613 N N . THR A 1 78 ? 10.204 8.562 -6.509 1.00 98.56 78 THR A N 1
ATOM 614 C CA . THR A 1 78 ? 11.655 8.720 -6.388 1.00 98.56 78 THR A CA 1
ATOM 615 C C . THR A 1 78 ? 12.303 7.632 -5.524 1.00 98.56 78 THR A C 1
ATOM 617 O O . THR A 1 78 ? 13.424 7.213 -5.804 1.00 98.56 78 THR A O 1
ATOM 620 N N . GLU A 1 79 ? 11.652 7.173 -4.452 1.00 98.75 79 GLU A N 1
ATOM 621 C CA . GLU A 1 79 ? 12.150 6.048 -3.639 1.00 98.75 79 GLU A CA 1
ATOM 622 C C . GLU A 1 79 ? 12.066 4.726 -4.400 1.00 98.75 79 GLU A C 1
ATOM 624 O O . GLU A 1 79 ? 13.022 3.954 -4.393 1.00 98.75 79 GLU A O 1
ATOM 629 N N . ILE A 1 80 ? 10.959 4.504 -5.112 1.00 98.69 80 ILE A N 1
ATOM 630 C CA . ILE A 1 80 ? 10.760 3.325 -5.959 1.00 98.69 80 ILE A CA 1
ATOM 631 C C . ILE A 1 80 ? 11.813 3.273 -7.070 1.00 98.69 80 ILE A C 1
ATOM 633 O O . ILE A 1 80 ? 12.487 2.260 -7.238 1.00 98.69 80 ILE A O 1
ATOM 637 N N . ALA A 1 81 ? 11.999 4.383 -7.784 1.00 98.62 81 ALA A N 1
ATOM 638 C CA . ALA A 1 81 ? 12.986 4.524 -8.848 1.00 98.62 81 ALA A CA 1
ATOM 639 C C . ALA A 1 81 ? 14.401 4.203 -8.346 1.00 98.62 81 ALA A C 1
ATOM 641 O O . ALA A 1 81 ? 15.119 3.426 -8.971 1.00 98.62 81 ALA A O 1
ATOM 642 N N . ARG A 1 82 ? 14.766 4.725 -7.165 1.00 98.62 82 ARG A N 1
ATOM 643 C CA . ARG A 1 82 ? 16.041 4.409 -6.507 1.00 98.62 82 ARG A CA 1
ATOM 644 C C . ARG A 1 82 ? 16.173 2.926 -6.169 1.00 98.62 82 ARG A C 1
ATOM 646 O O . ARG A 1 82 ? 17.234 2.361 -6.391 1.00 98.62 82 ARG A O 1
ATOM 653 N N . ARG A 1 83 ? 15.118 2.296 -5.648 1.00 98.25 83 ARG A N 1
ATOM 654 C CA . ARG A 1 83 ? 15.132 0.880 -5.249 1.00 98.25 83 ARG A CA 1
ATOM 655 C C . ARG A 1 83 ? 15.192 -0.082 -6.438 1.00 98.25 83 ARG A C 1
ATOM 657 O O . ARG A 1 83 ? 15.769 -1.152 -6.306 1.00 98.25 83 ARG A O 1
ATOM 664 N N . MET A 1 84 ? 14.599 0.297 -7.567 1.00 97.88 84 MET A N 1
ATOM 665 C C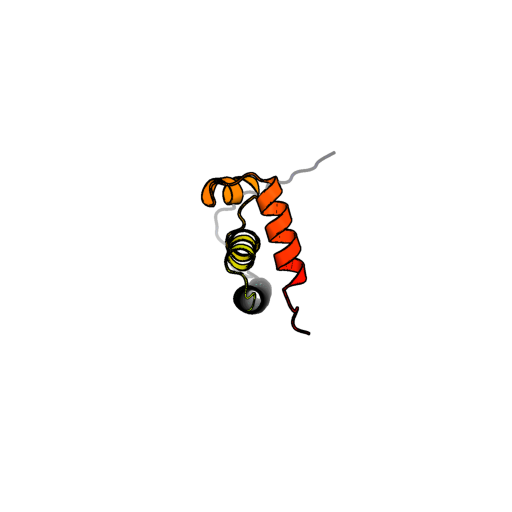A . MET A 1 84 ? 14.611 -0.479 -8.811 1.00 97.88 84 MET A CA 1
ATOM 666 C C . MET A 1 84 ? 15.771 -0.108 -9.747 1.00 97.88 84 MET A C 1
ATOM 668 O O . MET A 1 84 ? 15.863 -0.666 -10.832 1.00 97.88 84 MET A O 1
ATOM 672 N N . GLU A 1 85 ? 16.630 0.840 -9.355 1.00 98.06 85 GLU A N 1
ATOM 673 C CA . GLU A 1 85 ? 17.774 1.319 -10.147 1.00 98.06 85 GLU A CA 1
ATOM 674 C C . GLU A 1 85 ? 17.392 1.816 -11.560 1.00 98.06 85 GLU A C 1
ATOM 676 O O . GLU A 1 85 ? 18.136 1.668 -12.529 1.00 98.06 85 GLU A O 1
ATOM 681 N N . VAL A 1 86 ? 16.225 2.460 -11.681 1.00 97.88 86 VAL A N 1
ATOM 682 C CA . VAL A 1 86 ? 15.713 3.045 -12.935 1.00 97.88 86 VAL A CA 1
ATOM 683 C C . VAL A 1 86 ? 15.304 4.507 -12.748 1.00 97.88 86 VAL A C 1
ATOM 685 O O . VAL A 1 86 ? 15.191 5.013 -11.636 1.00 97.88 86 VAL A O 1
ATOM 688 N N . GLY A 1 87 ? 15.066 5.227 -13.847 1.00 98.25 87 GLY A N 1
ATOM 689 C CA . GLY A 1 87 ? 14.579 6.609 -13.789 1.00 98.25 87 GLY A CA 1
ATOM 690 C C . GLY A 1 87 ? 13.093 6.712 -13.419 1.00 98.25 87 GLY A C 1
ATOM 691 O O . GLY A 1 87 ? 12.291 5.856 -13.790 1.00 98.25 87 GLY A O 1
ATOM 692 N N . GLU A 1 88 ? 12.686 7.815 -12.781 1.00 98.56 88 GLU A N 1
ATOM 693 C CA . GLU A 1 88 ? 11.284 8.049 -12.380 1.00 98.56 88 GLU A CA 1
ATOM 694 C C . GLU A 1 88 ? 10.290 7.945 -13.544 1.00 98.56 88 GLU A C 1
ATOM 696 O O . GLU A 1 88 ? 9.197 7.409 -13.385 1.00 98.56 88 GLU A O 1
ATOM 701 N N . ARG A 1 89 ? 10.680 8.390 -14.748 1.00 98.50 89 ARG A N 1
ATOM 702 C CA . ARG A 1 89 ? 9.842 8.279 -15.953 1.00 98.50 89 ARG A CA 1
ATOM 703 C C . ARG A 1 89 ? 9.474 6.828 -16.276 1.00 98.50 89 ARG A C 1
ATOM 705 O O . ARG A 1 89 ? 8.368 6.585 -16.749 1.00 98.50 89 ARG A O 1
ATOM 712 N N . GLN A 1 90 ? 10.382 5.885 -16.031 1.00 98.44 90 GLN A N 1
ATOM 713 C CA . GLN A 1 90 ? 10.109 4.464 -16.226 1.00 98.44 90 GLN A CA 1
ATOM 714 C C . GLN A 1 90 ? 9.110 3.964 -15.180 1.00 98.44 90 GLN A C 1
ATOM 716 O O . GLN A 1 90 ? 8.162 3.275 -15.543 1.00 98.44 90 GLN A O 1
ATOM 721 N N . ILE A 1 91 ? 9.255 4.384 -13.919 1.00 98.75 91 ILE A N 1
ATOM 722 C CA . ILE A 1 91 ? 8.305 4.038 -12.854 1.00 98.75 91 ILE A CA 1
ATOM 723 C C . ILE A 1 91 ? 6.900 4.552 -13.165 1.00 98.75 91 ILE A C 1
ATOM 725 O O . ILE A 1 91 ? 5.954 3.791 -13.017 1.00 98.75 91 ILE A O 1
ATOM 729 N N . TYR A 1 92 ? 6.744 5.785 -13.661 1.00 98.62 92 TYR A N 1
ATOM 730 C CA . TYR A 1 92 ? 5.429 6.288 -14.081 1.00 98.62 92 TYR A CA 1
ATOM 731 C C . TYR A 1 92 ? 4.795 5.425 -15.181 1.00 98.62 92 TYR A C 1
ATOM 733 O O . TYR A 1 92 ? 3.604 5.147 -15.116 1.00 98.62 92 TYR A O 1
ATOM 741 N N . ARG A 1 93 ? 5.580 4.961 -16.165 1.00 98.62 93 ARG A N 1
ATOM 742 C CA . ARG A 1 93 ? 5.069 4.081 -17.231 1.00 98.62 93 ARG A CA 1
ATOM 743 C C . ARG A 1 93 ? 4.677 2.704 -16.704 1.00 98.62 93 ARG A C 1
ATOM 745 O O . ARG A 1 93 ? 3.635 2.195 -17.092 1.00 98.62 93 ARG A O 1
ATOM 752 N N . ILE A 1 94 ? 5.505 2.106 -15.847 1.00 98.69 94 ILE A N 1
ATOM 753 C CA . ILE A 1 94 ? 5.205 0.807 -15.226 1.00 98.69 94 ILE A CA 1
ATOM 754 C C . ILE A 1 94 ? 3.949 0.929 -14.355 1.00 98.69 94 ILE A C 1
ATOM 756 O O . ILE A 1 94 ? 3.049 0.107 -14.461 1.00 98.69 94 ILE A O 1
ATOM 760 N N . HIS A 1 95 ? 3.854 1.989 -13.550 1.00 98.62 95 HIS A N 1
ATOM 761 C CA . HIS A 1 95 ? 2.688 2.278 -12.714 1.00 98.62 95 HIS A CA 1
ATOM 762 C C . HIS A 1 95 ? 1.408 2.437 -13.542 1.00 98.62 95 HIS A C 1
ATOM 764 O O . HIS A 1 95 ? 0.400 1.821 -13.211 1.00 98.62 95 HIS A O 1
ATOM 770 N N . GLU A 1 96 ? 1.456 3.195 -14.642 1.00 98.62 96 GLU A N 1
ATOM 771 C CA . GLU A 1 96 ? 0.317 3.380 -15.547 1.00 98.62 96 GLU A CA 1
ATOM 772 C C . GLU A 1 96 ? -0.161 2.056 -16.154 1.00 98.62 96 GLU A C 1
ATOM 774 O O . GLU A 1 96 ? -1.360 1.780 -16.133 1.00 98.62 96 GLU A O 1
ATOM 779 N N . ARG A 1 97 ? 0.757 1.215 -16.648 1.00 98.56 97 ARG A N 1
ATOM 780 C CA . ARG A 1 97 ? 0.393 -0.109 -17.176 1.00 98.56 97 ARG A CA 1
ATOM 781 C C . ARG A 1 97 ? -0.177 -1.012 -16.089 1.00 98.56 97 ARG A C 1
ATOM 783 O O . ARG A 1 97 ? -1.239 -1.585 -16.288 1.00 98.56 97 ARG A O 1
ATOM 790 N N . GLY A 1 98 ? 0.446 -1.043 -14.911 1.00 98.25 98 GLY A N 1
ATOM 791 C CA . GLY A 1 98 ? -0.058 -1.818 -13.780 1.00 98.25 98 GLY A CA 1
ATOM 792 C C . GLY A 1 98 ? -1.481 -1.420 -13.387 1.00 98.25 98 GLY A C 1
ATOM 793 O O . GLY A 1 98 ? -2.314 -2.287 -13.144 1.00 98.25 98 GLY A O 1
ATOM 794 N N . LEU A 1 99 ? -1.801 -0.121 -13.389 1.00 98.12 99 LEU A N 1
ATOM 795 C CA . LEU A 1 99 ? -3.165 0.355 -13.134 1.00 98.12 99 LEU A CA 1
ATOM 796 C C . LEU A 1 99 ? -4.172 -0.027 -14.230 1.00 98.12 99 LEU A C 1
ATOM 798 O O . LEU A 1 99 ? -5.362 -0.114 -13.948 1.00 98.12 99 LEU A O 1
ATOM 802 N N . GLN A 1 100 ? -3.724 -0.245 -15.465 1.00 98.00 100 GLN A N 1
ATOM 803 C CA . GLN A 1 100 ? -4.575 -0.762 -16.543 1.00 98.00 100 GLN A CA 1
ATOM 804 C C . GLN A 1 100 ? -4.774 -2.282 -16.439 1.00 98.00 100 GLN A C 1
ATOM 806 O O . GLN A 1 100 ? -5.789 -2.792 -16.908 1.00 98.00 100 GLN A O 1
ATOM 811 N N . SER A 1 101 ? -3.829 -2.987 -15.812 1.00 96.75 101 SER A N 1
ATOM 812 C CA . SER A 1 101 ? -3.837 -4.442 -15.626 1.00 96.75 101 SER A CA 1
ATOM 813 C C . SER A 1 101 ? -4.666 -4.911 -14.419 1.00 96.75 101 SER A C 1
ATOM 815 O O . SER A 1 101 ? -4.965 -6.100 -14.315 1.00 96.75 101 SER A O 1
ATOM 817 N N . VAL A 1 102 ? -5.039 -4.021 -13.491 1.00 96.94 102 VAL A N 1
ATOM 818 C CA . VAL A 1 102 ? -5.837 -4.391 -12.307 1.00 96.94 102 VAL A CA 1
ATOM 819 C C . VAL A 1 102 ? -7.333 -4.479 -12.608 1.00 96.94 102 VAL A C 1
ATOM 821 O O . VAL A 1 102 ? -7.894 -3.680 -13.356 1.00 96.94 102 VAL A O 1
ATOM 824 N N . VAL A 1 103 ? -8.004 -5.414 -11.934 1.00 95.44 103 VAL A N 1
ATOM 825 C CA . VAL A 1 103 ? -9.468 -5.523 -11.912 1.00 95.44 103 VAL A CA 1
ATOM 826 C C . VAL A 1 103 ? -9.949 -5.178 -10.509 1.00 95.44 103 VAL A C 1
ATOM 828 O O . VAL A 1 103 ? -9.613 -5.868 -9.549 1.00 95.44 103 VAL A O 1
ATOM 831 N N . VAL A 1 104 ? -10.717 -4.095 -10.386 1.00 92.56 104 VAL A N 1
ATOM 832 C CA . VAL A 1 104 ? -11.257 -3.644 -9.098 1.00 92.56 104 VAL A CA 1
ATOM 833 C C . VAL A 1 104 ? -12.477 -4.504 -8.733 1.00 92.56 104 VAL A C 1
ATOM 835 O O . VAL A 1 104 ? -13.395 -4.602 -9.555 1.00 92.56 104 VAL A O 1
ATOM 838 N N . PRO A 1 105 ? -12.506 -5.134 -7.543 1.00 88.00 105 PRO A N 1
ATOM 839 C CA . PRO A 1 105 ? -13.667 -5.872 -7.060 1.00 88.00 105 PRO A CA 1
ATOM 840 C C . PRO A 1 105 ? -14.887 -4.954 -6.922 1.00 88.00 105 PRO A C 1
ATOM 842 O O . PRO A 1 105 ? -14.755 -3.749 -6.711 1.00 88.00 105 PRO A O 1
ATOM 845 N N . SER A 1 106 ? -16.077 -5.523 -7.119 1.00 78.69 106 SER A N 1
ATOM 846 C CA . SER A 1 106 ? -17.362 -4.806 -7.061 1.00 78.69 106 SER A CA 1
ATOM 847 C C . SER A 1 106 ? -17.997 -4.870 -5.681 1.00 78.69 106 SER A C 1
ATOM 849 O O . SER A 1 106 ? -17.873 -5.941 -5.046 1.00 78.69 106 SER A O 1
#

Radius of gyration: 26.38 Å; chains: 1; bounding box: 43×51×70 Å

Foldseek 3Di:
DDDDDDDDDDDDDDDDDPPVVVVVVVVVVVVVVVVVVVVVVVVVVVVLVLQLVQLVPQPDPLLSVLSCCVPVVVDDLVVSCVVVVHDSVVSVVSPVVSVVRTDRDD

Sequence (106 aa):
MATKTTTVLSDMPGSATKNPHKLSDVVVKLVEQEEEIDREIDRLVSLRAEIYGVIQAVEDMDERLVLEMRYMGYHTVTEIARRMEVGERQIYRIHERGLQSVVVPS